Protein AF-A0A8T5TZ18-F1 (afdb_monomer_lite)

pLDDT: mean 71.42, std 13.96, range [39.78, 87.31]

Foldseek 3Di:
DDPVVVVVVVVVVVVVVVVVVVVVDPVVVVVVVVVLDDPVLVVVLVVLVVVVLLVQLVVVQVLCVVVVHRQDSVQSSVLSVQLVVVCVVDPDSCSVVSSVVSSVVVDVPPDDPCVPVVVVSVVVVPPVVVVVVVVVVSVVVNVVSVVVSVD

Secondary structure (DSSP, 8-state):
--HHHHHHHHHHHHHHHHHHHHHHS-HHHHHHHHHHS-HHHHHHHHHHHHHHHHHHHHHHHHHHHTTT----HHHHHHHHHHHHHHHHHSSSSHHHHHHHHHHHHH-TT-SS-HHHHHHHHHHHTT-HHHHHHHHHHHHHHHHHHHHHT--

Radius of gyration: 20.11 Å; chains: 1; bounding box: 44×40×56 Å

Sequence (151 aa):
MEVKTKRILMGCVTIAIIALMIFYVDFQSILLNLQQISILGIFLFSVIYTIAFIFRAFKLKLVFRGINLEPNYFTIYGAIGTGWAINELTPAKLGDIVKMEYIRQKESVFTIDINLKITRIYFQTGNHLLTYFLSILGCIASIAIILFLWI

Structure (mmCIF, N/CA/C/O backbone):
data_AF-A0A8T5TZ18-F1
#
_entry.id   AF-A0A8T5TZ18-F1
#
loop_
_atom_site.group_PDB
_atom_site.id
_atom_site.type_symbol
_atom_site.label_atom_id
_atom_site.label_alt_id
_atom_site.label_comp_id
_atom_site.label_asym_id
_atom_site.label_entity_id
_atom_site.label_seq_id
_atom_site.pdbx_PDB_ins_code
_atom_site.Cartn_x
_atom_site.Cartn_y
_atom_site.Cartn_z
_atom_site.occupancy
_atom_site.B_iso_or_equiv
_atom_site.auth_seq_id
_atom_site.auth_comp_id
_atom_site.auth_asym_id
_atom_site.auth_atom_id
_atom_site.pdbx_PDB_model_num
ATOM 1 N N . MET A 1 1 ? -24.974 -28.753 -10.846 1.00 55.28 1 MET A N 1
ATOM 2 C CA . MET A 1 1 ? -25.210 -27.314 -10.577 1.00 55.28 1 MET A CA 1
ATOM 3 C C . MET A 1 1 ? -24.537 -26.489 -11.658 1.00 55.28 1 MET A C 1
ATOM 5 O O . MET A 1 1 ? -23.313 -26.550 -11.758 1.00 55.28 1 MET A O 1
ATOM 9 N N . GLU A 1 2 ? -25.322 -25.769 -12.464 1.00 63.34 2 GLU A N 1
ATOM 10 C CA . GLU A 1 2 ? -24.815 -24.850 -13.489 1.00 63.34 2 GLU A CA 1
ATOM 11 C C . GLU A 1 2 ? -23.840 -23.823 -12.893 1.00 63.34 2 GLU A C 1
ATOM 13 O O . GLU A 1 2 ? -23.979 -23.372 -11.753 1.00 63.34 2 GLU A O 1
ATOM 18 N N . VAL A 1 3 ? -22.850 -23.423 -13.694 1.00 73.19 3 VAL A N 1
ATOM 19 C CA . VAL A 1 3 ? -21.814 -22.443 -13.324 1.00 73.19 3 VAL A CA 1
ATOM 20 C C . VAL A 1 3 ? -22.429 -21.121 -12.837 1.00 73.19 3 VAL A C 1
ATOM 22 O O . VAL A 1 3 ? -21.899 -20.485 -11.925 1.00 73.19 3 VAL A O 1
ATOM 25 N N . LYS A 1 4 ? -23.587 -20.740 -13.392 1.00 72.00 4 LYS A N 1
ATOM 26 C CA . LYS A 1 4 ? -24.342 -19.539 -13.008 1.00 72.00 4 LYS A CA 1
ATOM 27 C C . LYS A 1 4 ? -24.876 -19.626 -11.575 1.00 72.00 4 LYS A C 1
ATOM 29 O O . LYS A 1 4 ? -24.669 -18.699 -10.797 1.00 72.00 4 LYS A O 1
ATOM 34 N N . THR A 1 5 ? -25.464 -20.759 -11.191 1.00 76.12 5 THR A N 1
ATOM 35 C CA . THR A 1 5 ? -25.999 -20.987 -9.838 1.00 76.12 5 THR A CA 1
ATOM 36 C C . THR A 1 5 ? -24.896 -20.944 -8.778 1.00 76.12 5 THR A C 1
ATOM 38 O O . THR A 1 5 ? -25.091 -20.376 -7.709 1.00 76.12 5 THR A O 1
ATOM 41 N N . LYS A 1 6 ? -23.700 -21.470 -9.089 1.00 71.88 6 LYS A N 1
ATOM 42 C CA . LYS A 1 6 ? -22.530 -21.407 -8.190 1.00 71.88 6 LYS A CA 1
ATOM 43 C C . LYS A 1 6 ? -22.041 -19.975 -7.951 1.00 71.88 6 LYS A C 1
ATOM 45 O O . LYS A 1 6 ? -21.734 -19.633 -6.814 1.00 71.88 6 LYS A O 1
ATOM 50 N N . ARG A 1 7 ? -21.989 -19.135 -8.994 1.00 72.19 7 ARG A N 1
ATOM 51 C CA . ARG A 1 7 ? -21.576 -17.724 -8.861 1.00 72.19 7 ARG A CA 1
ATOM 52 C C . ARG A 1 7 ? -22.553 -16.908 -8.022 1.00 72.19 7 ARG A C 1
ATOM 54 O O . ARG A 1 7 ? -22.113 -16.142 -7.174 1.00 72.19 7 ARG A O 1
ATOM 61 N N . ILE A 1 8 ? -23.855 -17.095 -8.237 1.00 81.00 8 ILE A N 1
ATOM 62 C CA . ILE A 1 8 ? -24.891 -16.394 -7.465 1.00 81.00 8 ILE A CA 1
ATOM 63 C C . ILE A 1 8 ? -24.819 -16.812 -5.993 1.00 81.00 8 ILE A C 1
ATOM 65 O O . ILE A 1 8 ? -24.801 -15.954 -5.117 1.00 81.00 8 ILE A O 1
ATOM 69 N N . LEU A 1 9 ? -24.667 -18.113 -5.723 1.00 83.75 9 LEU A N 1
ATOM 70 C CA . LEU A 1 9 ? -24.514 -18.626 -4.362 1.00 83.75 9 LEU A CA 1
ATOM 71 C C . LEU A 1 9 ? -23.276 -18.042 -3.659 1.00 83.75 9 LEU A C 1
ATOM 73 O O . LEU A 1 9 ? -23.383 -17.592 -2.524 1.00 83.75 9 LEU A O 1
ATOM 77 N N . MET A 1 10 ? -22.120 -17.983 -4.333 1.00 77.25 10 MET A N 1
ATOM 78 C CA . MET A 1 10 ? -20.906 -17.360 -3.780 1.00 77.25 10 MET A CA 1
ATOM 79 C C . MET A 1 10 ? -21.099 -15.868 -3.476 1.00 77.25 10 MET A C 1
ATOM 81 O O . MET A 1 10 ? -20.663 -15.395 -2.427 1.00 77.25 10 MET A O 1
ATOM 85 N N . GLY A 1 11 ? -21.777 -15.132 -4.362 1.00 74.69 11 GLY A N 1
ATOM 86 C CA . GLY A 1 11 ? -22.114 -13.727 -4.133 1.00 74.69 11 GLY A CA 1
ATOM 87 C C . GLY A 1 11 ? -23.017 -13.543 -2.912 1.00 74.69 11 GLY A C 1
ATOM 88 O O . GLY A 1 11 ? -22.698 -12.747 -2.032 1.00 74.69 11 GLY A O 1
ATOM 89 N N . CYS A 1 12 ? -24.082 -14.341 -2.799 1.00 81.38 12 CYS A N 1
ATOM 90 C CA . CYS A 1 12 ? -24.978 -14.320 -1.640 1.00 81.38 12 CYS A CA 1
ATOM 91 C C . CYS A 1 12 ? -24.254 -14.661 -0.332 1.00 81.38 12 CYS A C 1
ATOM 93 O O . CYS A 1 12 ? -24.465 -13.982 0.668 1.00 81.38 12 CYS A O 1
ATOM 95 N N . VAL A 1 13 ? -23.367 -15.661 -0.338 1.00 81.69 13 VAL A N 1
ATOM 96 C CA . VAL A 1 13 ? -22.559 -16.021 0.838 1.00 81.69 13 VAL A CA 1
ATOM 97 C C . VAL A 1 13 ? -21.625 -14.877 1.235 1.00 81.69 13 VAL A C 1
ATOM 99 O O . VAL A 1 13 ? -21.506 -14.571 2.415 1.00 81.69 13 VAL A O 1
ATOM 102 N N . THR A 1 14 ? -21.011 -14.195 0.266 1.00 74.06 14 THR A N 1
ATOM 103 C CA . THR A 1 14 ? -20.109 -13.065 0.544 1.00 74.06 14 THR A CA 1
ATOM 104 C C . THR A 1 14 ? -20.875 -11.887 1.150 1.00 74.06 14 THR A C 1
ATOM 106 O O . THR A 1 14 ? -20.439 -11.322 2.148 1.00 74.06 14 THR A O 1
ATOM 109 N N . ILE A 1 15 ? -22.053 -11.558 0.607 1.00 79.94 15 ILE A N 1
ATOM 110 C CA . ILE A 1 15 ? -22.938 -10.517 1.157 1.00 79.94 15 ILE A CA 1
ATOM 111 C C . ILE A 1 15 ? -23.392 -10.885 2.576 1.00 79.94 15 ILE A C 1
ATOM 113 O O . ILE A 1 15 ? -23.373 -10.033 3.460 1.00 79.94 15 ILE A O 1
ATOM 117 N N . ALA A 1 16 ? -23.748 -12.151 2.819 1.00 79.81 16 ALA A N 1
ATOM 118 C CA . ALA A 1 16 ? -24.147 -12.627 4.141 1.00 79.81 16 ALA A CA 1
ATOM 119 C C . ALA A 1 16 ? -23.004 -12.531 5.167 1.00 79.81 16 ALA A C 1
ATOM 121 O O . ALA A 1 16 ? -23.237 -12.104 6.295 1.00 79.81 16 ALA A O 1
ATOM 122 N N . ILE A 1 17 ? -21.769 -12.864 4.774 1.00 77.38 17 ILE A N 1
ATOM 123 C CA . ILE A 1 17 ? -20.582 -12.712 5.630 1.00 77.38 17 ILE A CA 1
ATOM 124 C C . ILE A 1 17 ? -20.336 -11.235 5.950 1.00 77.38 17 ILE A C 1
ATOM 126 O O . ILE A 1 17 ? -20.133 -10.900 7.111 1.00 77.38 17 ILE A O 1
ATOM 130 N N . ILE A 1 18 ? -20.405 -10.345 4.954 1.00 74.50 18 ILE A N 1
ATOM 131 C CA . ILE A 1 18 ? -20.228 -8.900 5.164 1.00 74.50 18 ILE A CA 1
ATOM 132 C C . ILE A 1 18 ? -21.296 -8.362 6.124 1.00 74.50 18 ILE A C 1
ATOM 134 O O . ILE A 1 18 ? -20.963 -7.655 7.071 1.00 74.50 18 ILE A O 1
ATOM 138 N N . ALA A 1 19 ? -22.564 -8.733 5.925 1.00 79.75 19 ALA A N 1
ATOM 139 C CA . ALA A 1 19 ? -23.652 -8.332 6.811 1.00 79.75 19 ALA A CA 1
ATOM 140 C C . ALA A 1 19 ? -23.425 -8.830 8.248 1.00 79.75 19 ALA A C 1
ATOM 142 O O . ALA A 1 19 ? -23.570 -8.062 9.195 1.00 79.75 19 ALA A O 1
ATOM 143 N N . LEU A 1 20 ? -23.001 -10.087 8.414 1.00 81.94 20 LEU A N 1
ATOM 144 C CA . LEU A 1 20 ? -22.705 -10.669 9.723 1.00 81.94 20 LEU A CA 1
ATOM 145 C C . LEU A 1 20 ? -21.526 -9.968 10.410 1.00 81.94 20 LEU A C 1
ATOM 147 O O . LEU A 1 20 ? -21.604 -9.686 11.603 1.00 81.94 20 LEU A O 1
ATOM 151 N N . MET A 1 21 ? -20.471 -9.622 9.665 1.00 72.38 21 MET A N 1
ATOM 152 C CA . MET A 1 21 ? -19.357 -8.834 10.199 1.00 72.38 21 MET A CA 1
ATOM 153 C C . MET A 1 21 ? -19.819 -7.452 10.666 1.00 72.38 21 MET A C 1
ATOM 155 O O . MET A 1 21 ? -19.418 -7.028 11.740 1.00 72.38 21 MET A O 1
ATOM 159 N N . ILE A 1 22 ? -20.698 -6.778 9.919 1.00 77.00 22 ILE A N 1
ATOM 160 C CA . ILE A 1 22 ? -21.248 -5.472 10.318 1.00 77.00 22 ILE A CA 1
ATOM 161 C C . ILE A 1 22 ? -22.050 -5.585 11.621 1.00 77.00 22 ILE A C 1
ATOM 163 O O . ILE A 1 22 ? -21.881 -4.749 12.499 1.00 77.00 22 ILE A O 1
ATOM 167 N N . PHE A 1 23 ? -22.881 -6.619 11.787 1.00 78.88 23 PHE A N 1
ATOM 168 C CA . PHE A 1 23 ? -23.648 -6.810 13.026 1.00 78.88 23 PHE A CA 1
ATOM 169 C C . PHE A 1 23 ? -22.782 -7.184 14.235 1.00 78.88 23 PHE A C 1
ATOM 171 O O . PHE A 1 23 ? -23.148 -6.866 15.362 1.00 78.88 23 PHE A O 1
ATOM 178 N N . TYR A 1 24 ? -21.658 -7.869 14.013 1.00 80.25 24 TYR A N 1
ATOM 179 C CA . TYR A 1 24 ? -20.738 -8.257 15.085 1.00 80.25 24 TYR A CA 1
ATOM 180 C C . TYR A 1 24 ? -19.791 -7.120 15.496 1.00 80.25 24 TYR A C 1
ATOM 182 O O . TYR A 1 24 ? -19.232 -7.130 16.592 1.00 80.25 24 TYR A O 1
ATOM 190 N N . VAL A 1 25 ? -19.582 -6.143 14.614 1.00 78.38 25 VAL A N 1
ATOM 191 C CA . VAL A 1 25 ? -18.709 -5.004 14.875 1.00 78.38 25 VAL A CA 1
ATOM 192 C C . VAL A 1 25 ? -19.408 -4.012 15.805 1.00 78.38 25 VAL A C 1
ATOM 194 O O . VAL A 1 25 ? -20.371 -3.344 15.436 1.00 78.38 25 VAL A O 1
ATOM 197 N N . ASP A 1 26 ? -18.875 -3.877 17.019 1.00 80.19 26 ASP A N 1
ATOM 198 C CA . ASP A 1 26 ? -19.257 -2.813 17.945 1.00 80.19 26 ASP A CA 1
ATOM 199 C C . ASP A 1 26 ? -18.657 -1.473 17.487 1.00 80.19 26 ASP A C 1
ATOM 201 O O . ASP A 1 26 ? -17.550 -1.068 17.864 1.00 80.19 26 ASP A O 1
ATOM 205 N N . PHE A 1 27 ? -19.413 -0.778 16.637 1.00 77.25 27 PHE A N 1
ATOM 206 C CA . PHE A 1 27 ? -19.046 0.537 16.120 1.00 77.25 27 PHE A CA 1
ATOM 207 C C . PHE A 1 27 ? -18.843 1.575 17.225 1.00 77.25 27 PHE A C 1
ATOM 209 O O . PHE A 1 27 ? -18.042 2.492 17.046 1.00 77.25 27 PHE A O 1
ATOM 216 N N . GLN A 1 28 ? -19.533 1.444 18.360 1.00 79.19 28 GLN A N 1
ATOM 217 C CA . GLN A 1 28 ? -19.458 2.417 19.443 1.00 79.19 28 GLN A CA 1
ATOM 218 C C . GLN A 1 28 ? -18.094 2.349 20.135 1.00 79.19 28 GLN A C 1
ATOM 220 O O . GLN A 1 28 ? -17.433 3.377 20.301 1.00 79.19 28 GLN A O 1
ATOM 225 N N . SER A 1 29 ? -17.625 1.135 20.429 1.00 79.44 29 SER A N 1
ATOM 226 C CA . SER A 1 29 ? -16.275 0.900 20.949 1.00 79.44 29 SER A CA 1
ATOM 227 C C . SER A 1 29 ? -15.184 1.365 19.979 1.00 79.44 29 SER A C 1
ATOM 229 O O . SER A 1 29 ? -14.209 1.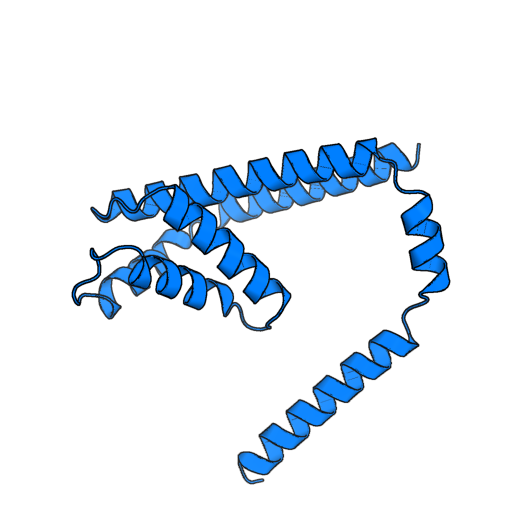991 20.395 1.00 79.44 29 SER A O 1
ATOM 231 N N . ILE A 1 30 ? -15.348 1.131 18.671 1.00 78.19 30 ILE A N 1
ATOM 232 C CA . ILE A 1 30 ? -14.393 1.604 17.652 1.00 78.19 30 ILE A CA 1
ATOM 233 C C . ILE A 1 30 ? -14.293 3.131 17.654 1.00 78.19 30 ILE A C 1
ATOM 235 O O . ILE A 1 30 ? -13.191 3.674 17.612 1.00 78.19 30 ILE A O 1
ATOM 239 N N . LEU A 1 31 ? -15.429 3.825 17.720 1.00 79.19 31 LEU A N 1
ATOM 240 C CA . LEU A 1 31 ? -15.480 5.283 17.630 1.00 79.19 31 LEU A CA 1
ATOM 241 C C . LEU A 1 31 ? -14.863 5.952 18.866 1.00 79.19 31 LEU A C 1
ATOM 243 O O . LEU A 1 31 ? -14.126 6.927 18.725 1.00 79.19 31 LEU A O 1
ATOM 247 N N . LEU A 1 32 ? -15.084 5.380 20.056 1.00 84.50 32 LEU A N 1
ATOM 248 C CA . LEU A 1 32 ? -14.426 5.811 21.295 1.00 84.50 32 LEU A CA 1
ATOM 249 C C . LEU A 1 32 ? -12.907 5.608 21.232 1.00 84.50 32 LEU A C 1
ATOM 251 O O . LEU A 1 32 ? -12.151 6.521 21.558 1.00 84.50 32 LEU A O 1
ATOM 255 N N . ASN A 1 33 ? -12.451 4.452 20.746 1.00 80.56 33 ASN A N 1
ATOM 256 C CA . ASN A 1 33 ? -11.022 4.174 20.599 1.00 80.56 33 ASN A CA 1
ATOM 257 C C . ASN A 1 33 ? -10.358 5.099 19.569 1.00 80.56 33 ASN A C 1
ATOM 259 O O . ASN A 1 33 ? -9.243 5.559 19.791 1.00 80.56 33 ASN A O 1
ATOM 263 N N . LEU A 1 34 ? -11.046 5.430 18.470 1.00 77.88 34 LEU A N 1
ATOM 264 C CA . LEU A 1 34 ? -10.554 6.375 17.460 1.00 77.88 34 LEU A CA 1
ATOM 265 C C . LEU A 1 34 ? -10.312 7.778 18.029 1.00 77.88 34 LEU A C 1
ATOM 267 O O . LEU A 1 34 ? -9.355 8.435 17.629 1.00 77.88 34 LEU A O 1
ATOM 271 N N . GLN A 1 35 ? -11.143 8.225 18.975 1.00 79.38 35 GLN A N 1
ATOM 272 C CA . GLN A 1 35 ? -10.977 9.521 19.645 1.00 79.38 35 GLN A CA 1
ATOM 273 C C . GLN A 1 35 ? -9.785 9.552 20.609 1.00 79.38 35 GLN A C 1
ATOM 275 O O . GLN A 1 35 ? -9.256 10.625 20.887 1.00 79.38 35 GLN A O 1
ATOM 280 N N . GLN A 1 36 ? -9.350 8.393 21.106 1.00 83.56 36 GLN A N 1
ATOM 281 C CA . GLN A 1 36 ? -8.188 8.272 21.991 1.00 83.56 36 GLN A CA 1
ATOM 282 C C . GLN A 1 36 ? -6.857 8.212 21.227 1.00 83.56 36 GLN A C 1
ATOM 284 O O . GLN A 1 36 ? -5.791 8.310 21.837 1.00 83.56 36 GLN A O 1
ATOM 289 N N . ILE A 1 37 ? -6.887 8.071 19.897 1.00 81.06 37 ILE A N 1
ATOM 290 C CA . ILE A 1 37 ? -5.668 8.032 19.089 1.00 81.06 37 ILE A CA 1
ATOM 291 C C . ILE A 1 37 ? -5.003 9.411 19.109 1.00 81.06 37 ILE A C 1
ATOM 293 O O . ILE A 1 37 ? -5.587 10.421 18.716 1.00 81.06 37 ILE A O 1
ATOM 297 N N . SER A 1 38 ? -3.734 9.450 19.514 1.00 86.38 38 SER A N 1
ATOM 298 C CA . SER A 1 38 ? -2.960 10.689 19.491 1.00 86.38 38 SER A CA 1
ATOM 299 C C . SER A 1 38 ? -2.702 11.171 18.057 1.00 86.38 38 SER A C 1
ATOM 301 O O . SER A 1 38 ? -2.333 10.402 17.165 1.00 86.38 38 SER A O 1
ATOM 303 N N . ILE A 1 39 ? -2.813 12.486 17.846 1.00 84.06 39 ILE A N 1
ATOM 304 C CA . ILE A 1 39 ? -2.481 13.137 16.565 1.00 84.06 39 ILE A CA 1
ATOM 305 C C . ILE A 1 39 ? -1.026 12.839 16.167 1.00 84.06 39 ILE A C 1
ATOM 307 O O . ILE A 1 39 ? -0.730 12.611 14.994 1.00 84.06 39 ILE A O 1
ATOM 311 N N . LEU A 1 40 ? -0.123 12.776 17.153 1.00 81.00 40 LEU A N 1
ATOM 312 C CA . LEU A 1 40 ? 1.278 12.412 16.946 1.00 81.00 40 LEU A CA 1
ATOM 313 C C . LEU A 1 40 ? 1.427 10.984 16.400 1.00 81.00 40 LEU A C 1
ATOM 315 O O . LEU A 1 40 ? 2.219 10.763 15.485 1.00 81.00 40 LEU A O 1
ATOM 319 N N . GLY A 1 41 ? 0.651 10.028 16.920 1.00 81.81 41 GLY A N 1
ATOM 320 C CA . GLY A 1 41 ? 0.638 8.647 16.438 1.00 81.81 41 GLY A CA 1
ATOM 321 C C . GLY A 1 41 ? 0.181 8.547 14.983 1.00 81.81 41 GLY A C 1
ATOM 322 O O . GLY A 1 41 ? 0.832 7.878 14.183 1.00 81.81 41 GLY A O 1
ATOM 323 N N . ILE A 1 42 ? -0.873 9.282 14.611 1.00 82.56 42 ILE A N 1
ATOM 324 C CA . ILE A 1 42 ? -1.360 9.355 13.221 1.00 82.56 42 ILE A CA 1
ATOM 325 C C . ILE A 1 42 ? -0.282 9.943 12.304 1.00 82.56 42 ILE A C 1
ATOM 327 O O . ILE A 1 42 ? -0.031 9.417 11.217 1.00 82.56 42 ILE A O 1
ATOM 331 N N . PHE A 1 43 ? 0.386 11.010 12.746 1.00 83.56 43 PHE A N 1
ATOM 332 C CA . PHE A 1 43 ? 1.460 11.641 11.987 1.00 83.56 43 PHE A CA 1
ATOM 333 C C . PHE A 1 43 ? 2.647 10.691 11.773 1.00 83.56 43 PHE A C 1
ATOM 335 O O . PHE A 1 43 ? 3.071 10.488 10.636 1.00 83.56 43 PHE A O 1
ATOM 342 N N . LEU A 1 44 ? 3.145 10.054 12.839 1.00 84.56 44 LEU A N 1
ATOM 343 C CA . LEU A 1 44 ? 4.244 9.087 12.755 1.00 84.56 44 LEU A CA 1
ATOM 344 C C . LEU A 1 44 ? 3.885 7.896 11.866 1.00 84.56 44 LEU A C 1
ATOM 346 O O . LEU A 1 44 ? 4.686 7.505 11.017 1.00 84.56 44 LEU A O 1
ATOM 350 N N . PHE A 1 45 ? 2.673 7.360 12.014 1.00 83.44 45 PHE A N 1
ATOM 351 C CA . PHE A 1 45 ? 2.176 6.287 11.163 1.00 83.44 45 PHE A CA 1
ATOM 352 C C . PHE A 1 45 ? 2.178 6.705 9.688 1.00 83.44 45 PHE A C 1
ATOM 354 O O . PHE A 1 45 ? 2.728 5.991 8.853 1.00 83.44 45 PHE A O 1
ATOM 361 N N . SER A 1 46 ? 1.649 7.890 9.369 1.00 82.69 46 SER A N 1
ATOM 362 C CA . SER A 1 46 ? 1.624 8.427 8.004 1.00 82.69 46 SER A CA 1
ATOM 363 C C . SER A 1 46 ? 3.029 8.591 7.409 1.00 82.69 46 SER A C 1
ATOM 365 O O . SER A 1 46 ? 3.278 8.194 6.266 1.00 82.69 46 SER A O 1
ATOM 367 N N . VAL A 1 47 ? 3.985 9.100 8.195 1.00 83.75 47 VAL A N 1
ATOM 368 C CA . VAL A 1 47 ? 5.384 9.264 7.769 1.00 83.75 47 VAL A CA 1
ATOM 369 C C . VAL A 1 47 ? 6.037 7.910 7.494 1.00 83.75 47 VAL A C 1
ATOM 371 O O . VAL A 1 47 ? 6.582 7.703 6.409 1.00 83.75 47 VAL A O 1
ATOM 374 N N . ILE A 1 48 ? 5.946 6.964 8.433 1.00 87.31 48 ILE A N 1
ATOM 375 C CA . ILE A 1 48 ? 6.521 5.618 8.283 1.00 87.31 48 ILE A CA 1
ATOM 376 C C . ILE A 1 48 ? 5.909 4.912 7.071 1.00 87.31 48 ILE A C 1
ATOM 378 O O . ILE A 1 48 ? 6.625 4.311 6.265 1.00 87.31 48 ILE A O 1
ATOM 382 N N . TYR A 1 49 ? 4.592 5.024 6.906 1.00 82.94 49 TYR A N 1
ATOM 383 C CA . TYR A 1 49 ? 3.872 4.411 5.800 1.00 82.94 49 TYR A CA 1
ATOM 384 C C . TYR A 1 49 ? 4.297 4.995 4.446 1.00 82.94 49 TYR A C 1
ATOM 386 O O . TYR A 1 49 ? 4.576 4.251 3.503 1.00 82.94 49 TYR A O 1
ATOM 394 N N . THR A 1 50 ? 4.441 6.321 4.365 1.00 84.38 50 THR A N 1
ATOM 395 C CA . THR A 1 50 ? 4.923 7.017 3.162 1.00 84.38 50 THR A CA 1
ATOM 396 C C . THR A 1 50 ? 6.353 6.601 2.813 1.00 84.38 50 THR A C 1
ATOM 398 O O . THR A 1 50 ? 6.647 6.287 1.658 1.00 84.38 50 THR A O 1
ATOM 401 N N . ILE A 1 51 ? 7.239 6.515 3.811 1.00 85.94 51 ILE A N 1
ATOM 402 C CA . ILE A 1 51 ? 8.621 6.051 3.630 1.00 85.94 51 ILE A CA 1
ATOM 403 C C . ILE A 1 51 ? 8.643 4.612 3.097 1.00 85.94 51 ILE A C 1
ATOM 405 O O . ILE A 1 51 ? 9.339 4.319 2.122 1.00 85.94 51 ILE A O 1
ATOM 409 N N . ALA A 1 52 ? 7.842 3.713 3.675 1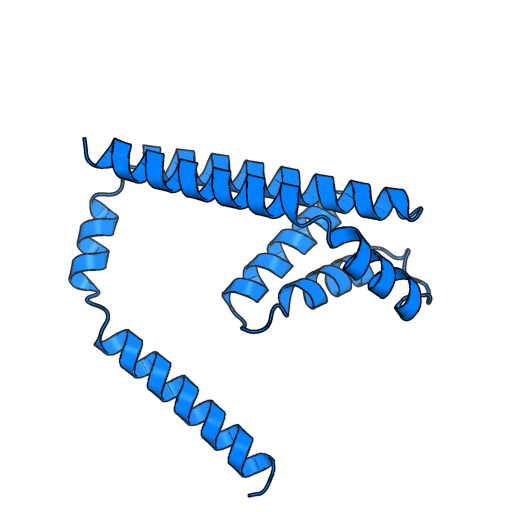.00 85.69 52 ALA A N 1
ATOM 410 C CA . ALA A 1 52 ? 7.727 2.336 3.198 1.00 85.69 52 ALA A CA 1
ATOM 411 C C . ALA A 1 52 ? 7.259 2.274 1.732 1.00 85.69 52 ALA A C 1
ATOM 413 O O . ALA A 1 52 ? 7.758 1.462 0.946 1.00 85.69 52 ALA A O 1
ATOM 414 N N . PHE A 1 53 ? 6.343 3.161 1.342 1.00 85.00 53 PHE A N 1
ATOM 415 C CA . PHE A 1 53 ? 5.863 3.296 -0.031 1.00 85.00 53 PHE A CA 1
ATOM 416 C C . PHE A 1 53 ? 6.957 3.740 -1.009 1.00 85.00 53 PHE A C 1
ATOM 418 O O . PHE A 1 53 ? 7.118 3.140 -2.076 1.00 85.00 53 PHE A O 1
ATOM 425 N N . ILE A 1 54 ? 7.761 4.731 -0.618 1.00 85.31 54 ILE A N 1
ATOM 426 C CA . ILE A 1 54 ? 8.917 5.215 -1.388 1.00 85.31 54 ILE A CA 1
ATOM 427 C C . ILE A 1 54 ? 9.922 4.080 -1.620 1.00 85.31 54 ILE A C 1
ATOM 429 O O . ILE A 1 54 ? 10.325 3.823 -2.757 1.00 85.31 54 ILE A O 1
ATOM 433 N N . PHE A 1 55 ? 10.275 3.332 -0.570 1.00 86.19 55 PHE A N 1
ATOM 434 C CA . PHE A 1 55 ? 11.193 2.196 -0.694 1.00 86.19 55 PHE A CA 1
ATOM 435 C C . PHE A 1 55 ? 10.648 1.095 -1.608 1.00 86.19 55 PHE A C 1
ATOM 437 O O . PHE A 1 55 ? 11.395 0.532 -2.414 1.00 86.19 55 PHE A O 1
ATOM 444 N N . ARG A 1 56 ? 9.343 0.799 -1.535 1.00 83.88 56 ARG A N 1
ATOM 445 C CA . ARG A 1 56 ? 8.697 -0.167 -2.438 1.00 83.88 56 ARG A CA 1
ATOM 446 C C . ARG A 1 56 ? 8.783 0.283 -3.897 1.00 83.88 56 ARG A C 1
ATOM 448 O O . ARG A 1 56 ? 9.108 -0.539 -4.756 1.00 83.88 56 ARG A O 1
ATOM 455 N N . ALA A 1 57 ? 8.550 1.566 -4.176 1.00 86.75 57 ALA A N 1
ATOM 456 C CA . ALA A 1 57 ? 8.651 2.117 -5.527 1.00 86.75 57 ALA A CA 1
ATOM 457 C C . ALA A 1 57 ? 10.093 2.065 -6.051 1.00 86.75 57 ALA A C 1
ATOM 459 O O . ALA A 1 57 ? 10.333 1.626 -7.177 1.00 86.75 57 ALA A O 1
ATOM 460 N N . PHE A 1 58 ? 11.068 2.421 -5.212 1.00 86.19 58 PHE A N 1
ATOM 461 C CA . PHE A 1 58 ? 12.484 2.357 -5.566 1.00 86.19 58 PHE A CA 1
ATOM 462 C C . PHE A 1 58 ? 12.951 0.925 -5.863 1.00 86.19 58 PHE A C 1
ATOM 464 O O . PHE A 1 58 ? 13.598 0.681 -6.883 1.00 86.19 58 PHE A O 1
ATOM 471 N N . LYS A 1 59 ? 12.561 -0.048 -5.028 1.00 84.00 59 LYS A N 1
ATOM 472 C CA . LYS A 1 59 ? 12.848 -1.473 -5.257 1.00 84.00 59 LYS A CA 1
ATOM 473 C C . LYS A 1 59 ? 12.294 -1.940 -6.601 1.00 84.00 59 LYS A C 1
ATOM 475 O O . LYS A 1 59 ? 13.000 -2.599 -7.358 1.00 84.00 59 LYS A O 1
ATOM 480 N N . LEU A 1 60 ? 11.045 -1.596 -6.913 1.00 83.75 60 LEU A N 1
ATOM 481 C CA . LEU A 1 60 ? 10.425 -1.998 -8.172 1.00 83.75 60 LEU A CA 1
ATOM 482 C C . LEU A 1 60 ? 11.125 -1.348 -9.379 1.00 83.75 60 LEU A C 1
ATOM 484 O O . LEU A 1 60 ? 11.360 -2.022 -10.378 1.00 83.75 60 LEU A O 1
ATOM 488 N N . LYS A 1 61 ? 11.565 -0.089 -9.258 1.00 83.38 61 LYS A N 1
ATOM 489 C CA . LYS A 1 61 ? 12.398 0.575 -10.274 1.00 83.38 61 LYS A CA 1
ATOM 490 C C . LYS A 1 61 ? 13.717 -0.156 -10.525 1.00 83.38 61 LYS A C 1
ATOM 492 O O . LYS A 1 61 ? 14.097 -0.339 -11.677 1.00 83.38 61 LYS A O 1
ATOM 497 N N . LEU A 1 62 ? 14.397 -0.604 -9.469 1.00 83.00 62 LEU A N 1
ATOM 498 C CA . LEU A 1 62 ? 15.626 -1.397 -9.593 1.00 83.00 62 LEU A CA 1
ATOM 499 C C . LEU A 1 62 ? 15.388 -2.726 -10.322 1.00 83.00 62 LEU A C 1
ATOM 501 O O . LEU A 1 62 ? 16.205 -3.115 -11.152 1.00 83.00 62 LEU A O 1
ATOM 505 N N . VAL A 1 63 ? 14.260 -3.394 -10.056 1.00 82.44 63 VAL A N 1
ATOM 506 C CA . VAL A 1 63 ? 13.878 -4.629 -10.764 1.00 82.44 63 VAL A CA 1
ATOM 507 C C . VAL A 1 63 ? 13.684 -4.364 -12.257 1.00 82.44 63 VAL A C 1
ATOM 509 O O . VAL A 1 63 ? 14.203 -5.121 -13.074 1.00 82.44 63 VAL A O 1
ATOM 512 N N . PHE A 1 64 ? 13.005 -3.272 -12.625 1.00 80.69 64 PHE A N 1
ATOM 513 C CA . PHE A 1 64 ? 12.850 -2.882 -14.030 1.00 80.69 64 PHE A CA 1
ATOM 514 C C . PHE A 1 64 ? 14.191 -2.542 -14.693 1.00 80.69 64 PHE A C 1
ATOM 516 O O . PHE A 1 64 ? 14.462 -3.000 -15.805 1.00 80.69 64 PHE A O 1
ATOM 523 N N . ARG A 1 65 ? 15.082 -1.842 -13.984 1.00 79.88 65 ARG A N 1
ATOM 524 C CA . ARG A 1 65 ? 16.428 -1.540 -14.488 1.00 79.88 65 ARG A CA 1
ATOM 525 C C . ARG A 1 65 ? 17.231 -2.812 -14.776 1.00 79.88 65 ARG A C 1
ATOM 527 O O . ARG A 1 65 ? 17.925 -2.880 -15.782 1.00 79.88 65 ARG A O 1
ATOM 534 N N . GLY A 1 66 ? 17.074 -3.850 -13.951 1.00 74.44 66 GLY A N 1
ATOM 535 C CA . GLY A 1 66 ? 17.697 -5.163 -14.164 1.00 74.44 66 GLY A CA 1
ATOM 536 C C . GLY A 1 66 ? 17.242 -5.900 -15.433 1.00 74.44 66 GLY A C 1
ATOM 537 O O . GLY A 1 66 ? 17.910 -6.836 -15.861 1.00 74.44 66 GLY A O 1
ATOM 538 N N . ILE A 1 67 ? 16.135 -5.482 -16.056 1.00 78.44 67 ILE A N 1
ATOM 539 C CA . ILE A 1 67 ? 15.615 -6.040 -17.318 1.00 78.44 67 ILE A CA 1
ATOM 540 C C . ILE A 1 67 ? 15.689 -5.045 -18.489 1.00 78.44 67 ILE A C 1
ATOM 542 O O . ILE A 1 67 ? 14.974 -5.222 -19.487 1.00 78.44 67 ILE A O 1
ATOM 546 N N . ASN A 1 68 ? 16.566 -4.036 -18.371 1.00 76.75 68 ASN A N 1
ATOM 547 C CA . ASN A 1 68 ? 16.777 -2.935 -19.320 1.00 76.75 68 ASN A CA 1
ATOM 548 C C . ASN A 1 68 ? 15.503 -2.126 -19.613 1.00 76.75 68 ASN A C 1
ATOM 550 O O . ASN A 1 68 ? 15.291 -1.672 -20.734 1.00 76.75 68 ASN A O 1
ATOM 554 N N . LEU A 1 69 ? 14.635 -1.975 -18.611 1.00 78.06 69 LEU A N 1
ATOM 555 C CA . LEU A 1 69 ? 13.484 -1.078 -18.657 1.00 78.06 69 LEU A CA 1
ATOM 556 C C . LEU A 1 69 ? 13.717 0.054 -17.656 1.00 78.06 69 LEU A C 1
ATOM 558 O O . LEU A 1 69 ? 14.005 -0.195 -16.488 1.00 78.06 69 LEU A O 1
ATOM 562 N N . GLU A 1 70 ? 13.547 1.299 -18.088 1.00 82.25 70 GLU A N 1
ATOM 563 C CA . GLU A 1 70 ? 13.719 2.470 -17.219 1.00 82.25 70 GLU A CA 1
ATOM 564 C C . GLU A 1 70 ? 12.413 3.269 -17.080 1.00 82.25 70 GLU A C 1
ATOM 566 O O . GLU A 1 70 ? 12.340 4.413 -17.524 1.00 82.25 70 GLU A O 1
ATOM 571 N N . PRO A 1 71 ? 11.362 2.689 -16.461 1.00 80.12 71 PRO A N 1
ATOM 572 C CA . PRO A 1 71 ? 10.109 3.399 -16.251 1.00 80.12 71 PRO A CA 1
ATOM 573 C C . PRO A 1 71 ? 10.292 4.594 -15.311 1.00 80.12 71 PRO A C 1
ATOM 575 O O . PRO A 1 71 ? 11.119 4.575 -14.382 1.00 80.12 71 PRO A O 1
ATOM 578 N N . ASN A 1 72 ? 9.484 5.635 -15.519 1.00 85.62 72 ASN A N 1
ATOM 579 C CA . ASN A 1 72 ? 9.522 6.825 -14.683 1.00 85.62 72 ASN A CA 1
ATOM 580 C C . ASN A 1 72 ? 9.163 6.469 -13.227 1.00 85.62 72 ASN A C 1
ATOM 582 O O . ASN A 1 72 ? 8.216 5.728 -12.954 1.00 85.62 72 ASN A O 1
ATOM 586 N N . TYR A 1 73 ? 9.907 7.024 -12.265 1.00 85.12 73 TYR A N 1
ATOM 587 C CA . TYR A 1 73 ? 9.668 6.791 -10.839 1.00 85.12 73 TYR A CA 1
ATOM 588 C C . TYR A 1 73 ? 8.239 7.171 -10.426 1.00 85.12 73 TYR A C 1
ATOM 590 O O . TYR A 1 73 ? 7.609 6.428 -9.677 1.00 85.12 73 TYR A O 1
ATOM 598 N N . PHE A 1 74 ? 7.704 8.278 -10.952 1.00 85.88 74 PHE A N 1
ATOM 599 C CA . PHE A 1 74 ? 6.335 8.709 -10.655 1.00 85.88 74 PHE A CA 1
ATOM 600 C C . PHE A 1 74 ? 5.291 7.705 -11.155 1.00 85.88 74 PHE A C 1
ATOM 602 O O . PHE A 1 74 ? 4.308 7.442 -10.460 1.00 85.88 74 PHE A O 1
ATOM 609 N N . THR A 1 75 ? 5.531 7.083 -12.313 1.00 85.06 75 THR A N 1
ATOM 610 C CA . THR A 1 75 ? 4.668 6.024 -12.843 1.00 85.06 75 THR A CA 1
ATOM 611 C C . THR A 1 75 ? 4.678 4.805 -11.928 1.00 85.06 75 THR A C 1
ATOM 613 O O . THR A 1 75 ? 3.619 4.291 -11.581 1.00 85.06 75 THR A O 1
ATOM 616 N N . ILE A 1 76 ? 5.860 4.371 -11.480 1.00 86.94 76 ILE A N 1
ATOM 617 C CA . ILE A 1 76 ? 6.012 3.217 -10.580 1.00 86.94 76 ILE A CA 1
ATOM 618 C C . ILE A 1 76 ? 5.378 3.495 -9.215 1.00 86.94 76 ILE A C 1
ATOM 620 O O . ILE A 1 76 ? 4.680 2.639 -8.677 1.00 86.94 76 ILE A O 1
ATOM 624 N N . TYR A 1 77 ? 5.591 4.688 -8.661 1.00 86.62 77 TYR A N 1
ATOM 625 C CA . TYR A 1 77 ? 4.987 5.102 -7.398 1.00 86.62 77 TYR A CA 1
ATOM 626 C C . TYR A 1 77 ? 3.453 5.073 -7.484 1.00 86.62 77 TYR A C 1
ATOM 628 O O . TYR A 1 77 ? 2.797 4.457 -6.642 1.00 86.62 77 TYR A O 1
ATOM 636 N N . GLY A 1 78 ? 2.881 5.634 -8.557 1.00 84.81 78 GLY A N 1
ATOM 637 C CA . GLY A 1 78 ? 1.443 5.563 -8.830 1.00 84.81 78 GLY A CA 1
ATOM 638 C C . GLY A 1 78 ? 0.935 4.131 -9.035 1.00 84.81 78 GLY A C 1
ATOM 639 O O . GLY A 1 78 ? -0.135 3.776 -8.540 1.00 84.81 78 GLY A O 1
ATOM 640 N N . ALA A 1 79 ? 1.718 3.273 -9.691 1.00 86.00 79 ALA A N 1
ATOM 641 C CA . ALA A 1 79 ? 1.376 1.869 -9.903 1.00 86.00 79 ALA A CA 1
ATOM 642 C C . ALA A 1 79 ? 1.328 1.070 -8.589 1.00 86.00 79 ALA A C 1
ATOM 644 O O . ALA A 1 79 ? 0.449 0.232 -8.401 1.00 86.00 79 ALA A O 1
ATOM 645 N N . ILE A 1 80 ? 2.252 1.329 -7.656 1.00 87.06 80 ILE A N 1
ATOM 646 C CA . ILE A 1 80 ? 2.213 0.706 -6.326 1.00 87.06 80 ILE A CA 1
ATOM 647 C C . ILE A 1 80 ? 1.031 1.237 -5.515 1.00 87.06 80 ILE A C 1
ATOM 649 O O . ILE A 1 80 ? 0.379 0.445 -4.841 1.00 87.06 80 ILE A O 1
ATOM 653 N N . GLY A 1 81 ? 0.719 2.534 -5.604 1.00 83.75 81 GLY A N 1
ATOM 654 C CA . GLY A 1 81 ? -0.433 3.126 -4.913 1.00 83.75 81 GLY A CA 1
ATOM 655 C C . GLY A 1 81 ? -1.753 2.521 -5.366 1.00 83.75 81 GLY A C 1
ATOM 656 O O . GLY A 1 81 ? -2.527 2.024 -4.552 1.00 83.75 81 GLY A O 1
ATOM 657 N N . THR A 1 82 ? -1.971 2.492 -6.679 1.00 81.06 82 THR A N 1
ATOM 658 C CA . THR A 1 82 ? -3.172 1.904 -7.286 1.00 81.06 82 THR A CA 1
ATOM 659 C C . THR A 1 82 ? -3.259 0.399 -7.041 1.00 81.06 82 THR A C 1
ATOM 661 O O . THR A 1 82 ? -4.313 -0.093 -6.645 1.00 81.06 82 THR A O 1
ATOM 664 N N . GLY A 1 83 ? -2.151 -0.334 -7.192 1.00 81.56 83 GLY A N 1
ATOM 665 C CA . GLY A 1 83 ? -2.103 -1.766 -6.903 1.00 81.56 83 GLY A CA 1
ATOM 666 C C . GLY A 1 83 ? -2.373 -2.089 -5.432 1.00 81.56 83 GLY A C 1
ATOM 667 O O . GLY A 1 83 ? -3.094 -3.036 -5.133 1.00 81.56 83 GLY A O 1
ATOM 668 N N . TRP A 1 84 ? -1.849 -1.295 -4.497 1.00 83.38 84 TRP A N 1
ATOM 669 C CA . TRP A 1 84 ? -2.151 -1.469 -3.076 1.00 83.38 84 TRP A CA 1
ATOM 670 C C . TRP A 1 84 ? -3.627 -1.190 -2.774 1.00 83.38 84 TRP A C 1
ATOM 672 O O . TRP A 1 84 ? -4.286 -2.054 -2.207 1.00 83.38 84 TRP A O 1
ATOM 682 N N . ALA A 1 85 ? -4.170 -0.057 -3.229 1.00 78.44 85 ALA A N 1
ATOM 683 C CA . ALA A 1 85 ? -5.573 0.293 -2.997 1.00 78.44 85 ALA A CA 1
ATOM 684 C C . ALA A 1 85 ? -6.535 -0.777 -3.540 1.00 78.44 85 ALA A C 1
ATOM 686 O O . ALA A 1 85 ? -7.505 -1.147 -2.885 1.00 78.44 85 ALA A O 1
ATOM 687 N N . ILE A 1 86 ? -6.240 -1.330 -4.718 1.00 71.94 86 ILE A N 1
ATOM 688 C CA . ILE A 1 86 ? -7.051 -2.398 -5.309 1.00 71.94 86 ILE A CA 1
ATOM 689 C C . ILE A 1 86 ? -6.900 -3.706 -4.539 1.00 71.94 86 ILE A C 1
ATOM 691 O O . ILE A 1 86 ? -7.885 -4.419 -4.392 1.00 71.94 86 ILE A O 1
A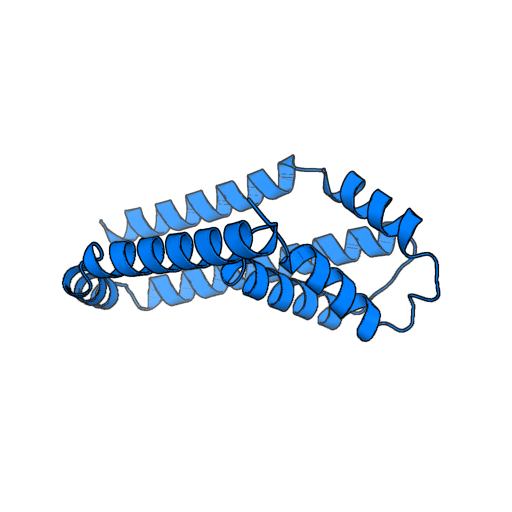TOM 695 N N . ASN A 1 87 ? -5.716 -4.024 -4.015 1.00 78.38 87 ASN A N 1
ATOM 696 C CA . ASN A 1 87 ? -5.537 -5.203 -3.165 1.00 78.38 87 ASN A CA 1
ATOM 697 C C . ASN A 1 87 ? -6.288 -5.106 -1.830 1.00 78.38 87 ASN A C 1
ATOM 699 O O . ASN A 1 87 ? -6.691 -6.140 -1.312 1.00 78.38 87 ASN A O 1
ATOM 703 N N . GLU A 1 88 ? -6.494 -3.903 -1.289 1.00 73.75 88 GLU A N 1
ATOM 704 C CA . GLU A 1 88 ? -7.337 -3.712 -0.099 1.00 73.75 88 GLU A CA 1
ATOM 705 C C . GLU A 1 88 ? -8.833 -3.834 -0.437 1.00 73.75 88 GLU A C 1
ATOM 707 O O . GLU A 1 88 ? -9.613 -4.372 0.343 1.00 73.75 88 GLU A O 1
ATOM 712 N N . LEU A 1 89 ? -9.244 -3.373 -1.624 1.00 67.62 89 LEU A N 1
ATOM 713 C CA . LEU A 1 89 ? -10.646 -3.409 -2.064 1.00 67.62 89 LEU A CA 1
ATOM 714 C C . LEU A 1 89 ? -11.071 -4.749 -2.674 1.00 67.62 89 LEU A C 1
ATOM 716 O O . LEU A 1 89 ? -12.264 -5.044 -2.744 1.00 67.62 89 LEU A O 1
ATOM 720 N N . THR A 1 90 ? -10.122 -5.545 -3.169 1.00 62.72 90 THR A N 1
ATOM 721 C CA . THR A 1 90 ? -10.409 -6.773 -3.911 1.00 62.72 90 THR A CA 1
ATOM 722 C C . THR A 1 90 ? -9.594 -7.957 -3.392 1.00 62.72 90 THR A C 1
ATOM 724 O O . THR A 1 90 ? -8.373 -7.864 -3.244 1.00 62.72 90 THR A O 1
ATOM 727 N N . PRO A 1 91 ? -10.232 -9.116 -3.153 1.00 54.91 91 PRO A N 1
ATOM 728 C CA . PRO A 1 91 ? -9.506 -10.331 -2.817 1.00 54.91 91 PRO A CA 1
ATOM 729 C C . PRO A 1 91 ? -8.701 -10.848 -4.025 1.00 54.91 91 PRO A C 1
ATOM 731 O O . PRO A 1 91 ? -8.986 -10.523 -5.176 1.00 54.91 91 PRO A O 1
ATOM 734 N N . ALA A 1 92 ? -7.722 -11.719 -3.754 1.00 60.09 92 ALA A N 1
ATOM 735 C CA . ALA A 1 92 ? -6.924 -12.463 -4.745 1.00 60.09 92 ALA A CA 1
ATOM 736 C C . ALA A 1 92 ? -5.765 -11.722 -5.453 1.00 60.09 92 ALA A C 1
ATOM 738 O O . ALA A 1 92 ? -5.375 -12.109 -6.553 1.00 60.09 92 ALA A O 1
ATOM 739 N N . LYS A 1 93 ? -5.135 -10.727 -4.808 1.00 69.75 93 LYS A N 1
ATOM 740 C CA . LYS A 1 93 ? -3.909 -10.059 -5.310 1.00 69.75 93 LYS A CA 1
ATOM 741 C C . LYS A 1 93 ? -4.063 -9.391 -6.693 1.00 69.75 93 LYS A C 1
ATOM 743 O O . LYS A 1 93 ? -3.080 -9.212 -7.414 1.00 69.75 93 LYS A O 1
ATOM 748 N N . LEU A 1 94 ? -5.282 -8.998 -7.072 1.00 72.00 94 LEU A N 1
ATOM 749 C CA . LEU A 1 94 ? -5.567 -8.348 -8.361 1.00 72.00 94 LEU A CA 1
ATOM 750 C C . LEU A 1 94 ? -4.797 -7.035 -8.556 1.00 72.00 94 LEU A C 1
ATOM 752 O O . LEU A 1 94 ? -4.492 -6.648 -9.683 1.00 72.00 94 LEU A O 1
ATOM 756 N N . GLY A 1 95 ? -4.411 -6.380 -7.469 1.00 73.12 95 GLY A N 1
ATOM 757 C CA . GLY A 1 95 ? -3.581 -5.188 -7.484 1.00 73.12 95 GLY A CA 1
ATOM 758 C C . GLY A 1 95 ? -2.204 -5.385 -8.116 1.00 73.12 95 GLY A C 1
ATOM 759 O O . GLY A 1 95 ? -1.661 -4.434 -8.673 1.00 73.12 95 GLY A O 1
ATOM 760 N N . ASP A 1 96 ? -1.647 -6.602 -8.124 1.00 77.06 96 ASP A N 1
ATOM 761 C CA . ASP A 1 96 ? -0.399 -6.866 -8.853 1.00 77.06 96 ASP A CA 1
ATOM 762 C C . ASP A 1 96 ? -0.597 -6.815 -10.372 1.00 77.06 96 ASP A C 1
ATOM 764 O O . ASP A 1 96 ? 0.271 -6.304 -11.082 1.00 77.06 96 ASP A O 1
ATOM 768 N N . ILE A 1 97 ? -1.754 -7.269 -10.861 1.00 76.69 97 ILE A N 1
ATOM 769 C CA . ILE A 1 97 ? -2.124 -7.193 -12.279 1.00 76.69 97 ILE A CA 1
ATOM 770 C C . ILE A 1 97 ? -2.353 -5.733 -12.667 1.00 76.69 97 ILE A C 1
ATOM 772 O O . ILE A 1 97 ? -1.794 -5.262 -13.656 1.00 76.69 97 ILE A O 1
ATOM 776 N N . VAL A 1 98 ? -3.114 -4.991 -11.856 1.00 77.44 98 VAL A N 1
ATOM 777 C CA . VAL A 1 98 ? -3.419 -3.585 -12.152 1.00 77.44 98 VAL A CA 1
ATOM 778 C C . VAL A 1 98 ? -2.168 -2.716 -12.113 1.00 77.44 98 VAL A C 1
ATOM 780 O O . VAL A 1 98 ? -2.002 -1.859 -12.972 1.00 77.44 98 VAL A O 1
ATOM 783 N N . LYS A 1 99 ? -1.237 -2.976 -11.191 1.00 83.62 99 LYS A N 1
ATOM 784 C CA . LYS A 1 99 ? 0.072 -2.312 -11.162 1.00 83.62 99 LYS A CA 1
ATOM 785 C C . LYS A 1 99 ? 0.827 -2.484 -12.484 1.00 83.62 99 LYS A C 1
ATOM 787 O O . LYS A 1 99 ? 1.366 -1.512 -13.005 1.00 83.62 99 LYS A O 1
ATOM 792 N N . MET A 1 100 ? 0.865 -3.698 -13.035 1.00 79.62 100 MET A N 1
ATOM 793 C CA . MET A 1 100 ? 1.550 -3.956 -14.308 1.00 79.62 100 MET A CA 1
ATOM 794 C C . MET A 1 100 ? 0.828 -3.304 -15.486 1.00 79.62 100 MET A C 1
ATOM 796 O O . MET A 1 100 ? 1.473 -2.711 -16.348 1.00 79.62 100 MET A O 1
ATOM 800 N N . GLU A 1 101 ? -0.503 -3.352 -15.492 1.00 77.50 101 GLU A N 1
ATOM 801 C CA . GLU A 1 101 ? -1.321 -2.710 -16.519 1.00 77.50 101 GLU A CA 1
ATOM 802 C C . GLU A 1 101 ? -1.190 -1.180 -16.487 1.00 77.50 101 GLU A C 1
ATOM 804 O O . GLU A 1 101 ? -1.044 -0.546 -17.529 1.00 77.50 101 GLU A O 1
ATOM 809 N N . TYR A 1 102 ? -1.146 -0.582 -15.296 1.00 80.56 102 TYR A N 1
ATOM 810 C CA . TYR A 1 102 ? -0.941 0.853 -15.112 1.00 80.56 102 TYR A CA 1
ATOM 811 C C . TYR A 1 102 ? 0.411 1.307 -15.673 1.00 80.56 102 TYR A C 1
ATOM 813 O O . TYR A 1 102 ? 0.488 2.313 -16.378 1.00 80.56 102 TYR A O 1
ATOM 821 N N . ILE A 1 103 ? 1.481 0.547 -15.405 1.00 81.38 103 ILE A N 1
ATOM 822 C CA . ILE A 1 103 ? 2.812 0.830 -15.961 1.00 81.38 103 ILE A CA 1
ATOM 823 C C . ILE A 1 103 ? 2.788 0.674 -17.486 1.00 81.38 103 ILE A C 1
ATOM 825 O O . ILE A 1 103 ? 3.303 1.541 -18.184 1.00 81.38 103 ILE A O 1
ATOM 829 N N . ARG A 1 104 ? 2.140 -0.377 -18.008 1.00 79.06 104 ARG A N 1
ATOM 830 C CA . ARG A 1 104 ? 1.999 -0.618 -19.452 1.00 79.06 104 ARG A CA 1
ATOM 831 C C . ARG A 1 104 ? 1.303 0.533 -20.178 1.00 79.06 104 ARG A C 1
ATOM 833 O O . ARG A 1 104 ? 1.711 0.888 -21.275 1.00 79.06 104 ARG A O 1
ATOM 840 N N . GLN A 1 105 ? 0.252 1.101 -19.590 1.00 79.38 105 GLN A N 1
ATOM 841 C CA . GLN A 1 105 ? -0.510 2.191 -20.208 1.00 79.38 105 GLN A CA 1
ATOM 842 C C . GLN A 1 105 ? 0.236 3.529 -20.187 1.00 79.38 105 GLN A C 1
ATOM 844 O O . GLN A 1 105 ? 0.059 4.351 -21.083 1.00 79.38 105 GLN A O 1
ATOM 849 N N . LYS A 1 106 ? 1.040 3.769 -19.148 1.00 79.69 106 LYS A N 1
ATOM 850 C CA . LYS A 1 106 ? 1.747 5.040 -18.930 1.00 79.69 106 LYS A CA 1
ATOM 851 C C . LYS A 1 106 ? 3.126 5.085 -19.586 1.00 79.69 106 LYS A C 1
ATOM 853 O O . LYS A 1 106 ? 3.602 6.169 -19.900 1.00 79.69 106 LYS A O 1
ATOM 858 N N . GLU A 1 107 ? 3.757 3.934 -19.792 1.00 73.62 107 GLU A N 1
ATOM 859 C CA . GLU A 1 107 ? 5.078 3.814 -20.406 1.00 73.62 107 GLU A CA 1
ATOM 860 C C . GLU A 1 107 ? 4.933 3.122 -21.767 1.00 73.62 107 GLU A C 1
ATOM 862 O O . GLU A 1 107 ? 4.621 1.934 -21.846 1.00 73.62 107 GLU A O 1
ATOM 867 N N . SER A 1 108 ? 5.220 3.840 -22.855 1.00 59.19 108 SER A N 1
ATOM 868 C CA . SER A 1 108 ? 5.164 3.338 -24.243 1.00 59.19 108 SER A CA 1
ATOM 869 C C . SER A 1 108 ? 6.196 2.244 -24.568 1.00 59.19 108 SER A C 1
ATOM 871 O O . SER A 1 108 ? 6.290 1.789 -25.704 1.00 59.19 108 SER A O 1
ATOM 873 N N . VAL A 1 109 ? 6.966 1.797 -23.572 1.00 54.25 109 VAL A N 1
ATOM 874 C CA . VAL A 1 109 ? 8.087 0.855 -23.696 1.00 54.25 109 VAL A CA 1
ATOM 875 C C . VAL A 1 109 ? 7.615 -0.607 -23.834 1.00 54.25 109 VAL A C 1
ATOM 877 O O . VAL A 1 109 ? 8.403 -1.495 -24.151 1.00 54.25 109 VAL A O 1
ATOM 880 N N . PHE A 1 110 ? 6.322 -0.892 -23.640 1.00 56.06 110 PHE A N 1
ATOM 881 C CA . PHE A 1 110 ? 5.754 -2.24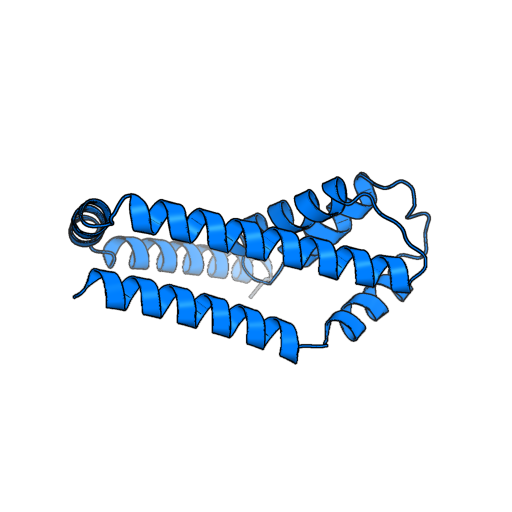5 -23.717 1.00 56.06 110 PHE A CA 1
ATOM 882 C C . PHE A 1 110 ? 5.211 -2.610 -25.110 1.00 56.06 110 PHE A C 1
ATOM 884 O O . PHE A 1 110 ? 4.077 -3.069 -25.256 1.00 56.06 110 PHE A O 1
ATOM 891 N N . THR A 1 111 ? 6.023 -2.477 -26.157 1.00 47.12 111 THR A N 1
ATOM 892 C CA . THR A 1 111 ? 5.759 -3.165 -27.431 1.00 47.12 111 THR A CA 1
ATOM 893 C C . THR A 1 111 ? 6.110 -4.651 -27.301 1.00 47.12 111 THR A C 1
ATOM 895 O O . THR A 1 111 ? 7.262 -5.044 -27.424 1.00 47.12 111 THR A O 1
ATOM 898 N N . ILE A 1 112 ? 5.084 -5.462 -27.017 1.00 46.00 112 ILE A N 1
ATOM 899 C CA . ILE A 1 112 ? 4.947 -6.887 -27.380 1.00 46.00 112 ILE A CA 1
ATOM 900 C C . ILE A 1 112 ? 6.154 -7.788 -27.024 1.00 46.00 112 ILE A C 1
ATOM 902 O O . ILE A 1 112 ? 6.770 -8.390 -27.890 1.00 46.00 112 ILE A O 1
ATOM 906 N N . ASP A 1 113 ? 6.445 -7.962 -25.732 1.00 49.38 113 ASP A N 1
ATOM 907 C CA . ASP A 1 113 ? 7.117 -9.184 -25.227 1.00 49.38 113 ASP A CA 1
ATOM 908 C C . ASP A 1 113 ? 6.639 -9.531 -23.797 1.00 49.38 113 ASP A C 1
ATOM 910 O O . ASP A 1 113 ? 7.383 -9.819 -22.854 1.00 49.38 113 ASP A O 1
ATOM 914 N N . ILE A 1 114 ? 5.326 -9.366 -23.613 1.00 52.50 114 ILE A N 1
ATOM 915 C CA . ILE A 1 114 ? 4.647 -9.218 -22.318 1.00 52.50 114 ILE A CA 1
ATOM 916 C C . ILE A 1 114 ? 4.547 -10.560 -21.564 1.00 52.50 114 ILE A C 1
ATOM 918 O O . ILE A 1 114 ? 4.588 -10.575 -20.338 1.00 52.50 114 ILE A O 1
ATOM 922 N N . ASN A 1 115 ? 4.496 -11.700 -22.261 1.00 44.09 115 ASN A N 1
ATOM 923 C CA . ASN A 1 115 ? 4.306 -13.008 -21.615 1.00 44.09 115 ASN A CA 1
ATOM 924 C C . ASN A 1 115 ? 5.592 -13.602 -21.007 1.00 44.09 115 ASN A C 1
ATOM 926 O O . ASN A 1 115 ? 5.540 -14.228 -19.945 1.00 44.09 115 ASN A O 1
ATOM 930 N N . LEU A 1 116 ? 6.760 -13.391 -21.623 1.00 46.84 116 LEU A N 1
ATOM 931 C CA . LEU A 1 116 ? 8.018 -13.991 -21.152 1.00 46.84 116 LEU A CA 1
ATOM 932 C C . LEU A 1 116 ? 8.713 -13.159 -20.062 1.00 46.84 116 LEU A C 1
ATOM 934 O O . LEU A 1 116 ? 9.210 -13.723 -19.083 1.00 46.84 116 LEU A O 1
ATOM 938 N N . LYS A 1 117 ? 8.708 -11.820 -20.166 1.00 51.00 117 LYS A N 1
ATOM 939 C CA . LYS A 1 117 ? 9.352 -10.953 -19.158 1.00 51.00 117 LYS A CA 1
ATOM 940 C C . LYS A 1 117 ? 8.556 -10.836 -17.855 1.00 51.00 117 LYS A C 1
ATOM 942 O O . LYS A 1 117 ? 9.170 -10.852 -16.791 1.00 51.00 117 LYS A O 1
ATOM 947 N N . ILE A 1 118 ? 7.220 -10.781 -17.897 1.00 52.31 118 ILE A N 1
ATOM 948 C CA . ILE A 1 118 ? 6.389 -10.678 -16.679 1.00 52.31 118 ILE A CA 1
ATOM 949 C C . ILE A 1 118 ? 6.520 -11.932 -15.809 1.00 52.31 118 ILE A C 1
ATOM 951 O O . ILE A 1 118 ? 6.646 -11.821 -14.589 1.00 52.31 118 ILE A O 1
ATOM 955 N N . THR A 1 119 ? 6.599 -13.114 -16.425 1.00 45.78 119 THR A N 1
ATOM 956 C CA . THR A 1 119 ? 6.810 -14.385 -15.714 1.00 45.78 119 THR A CA 1
ATOM 957 C C . THR A 1 119 ? 8.169 -14.412 -14.999 1.00 45.78 119 THR A C 1
ATOM 959 O O . THR A 1 119 ? 8.270 -14.870 -13.860 1.00 45.78 119 THR A O 1
ATOM 962 N N . ARG A 1 120 ? 9.214 -13.822 -15.604 1.00 45.12 120 ARG A N 1
ATOM 963 C CA . ARG A 1 120 ? 10.540 -13.681 -14.977 1.00 45.12 120 ARG A CA 1
ATOM 964 C C . ARG A 1 120 ? 10.541 -12.662 -13.825 1.00 45.12 120 ARG A C 1
ATOM 966 O O . ARG A 1 120 ? 11.193 -12.905 -12.814 1.00 45.12 120 ARG A O 1
ATOM 973 N N . ILE A 1 121 ? 9.770 -11.573 -13.920 1.00 53.47 121 ILE A N 1
ATOM 974 C CA . ILE A 1 121 ? 9.586 -10.601 -12.822 1.00 53.47 121 ILE A CA 1
ATOM 975 C C . ILE A 1 121 ? 8.822 -11.239 -11.655 1.00 53.47 121 ILE A C 1
ATOM 977 O O . ILE A 1 121 ? 9.218 -11.051 -10.506 1.00 53.47 121 ILE A O 1
ATOM 981 N N . TYR A 1 122 ? 7.783 -12.039 -11.921 1.00 48.72 122 TYR A N 1
ATOM 982 C CA . TYR A 1 122 ? 7.077 -12.808 -10.887 1.00 48.72 122 TYR A CA 1
ATOM 983 C C . TYR A 1 122 ? 8.030 -13.740 -10.122 1.00 48.72 122 TYR A C 1
ATOM 985 O O . TYR A 1 122 ? 7.953 -13.826 -8.899 1.00 48.72 122 TYR A O 1
ATOM 993 N N . PHE A 1 123 ? 8.977 -14.367 -10.828 1.00 41.06 123 PHE A N 1
ATOM 994 C CA . PHE A 1 123 ? 9.972 -15.268 -10.243 1.00 41.06 123 PHE A CA 1
ATOM 995 C C . PHE A 1 123 ? 11.082 -14.525 -9.473 1.00 41.06 123 PHE A C 1
ATOM 997 O O . PHE A 1 123 ? 11.459 -14.925 -8.375 1.00 41.06 123 PHE A O 1
ATOM 1004 N N . GLN A 1 124 ? 11.577 -13.396 -9.991 1.00 45.28 124 GLN A N 1
ATOM 1005 C CA . GLN A 1 124 ? 12.685 -12.639 -9.384 1.00 45.28 124 GLN A CA 1
ATOM 1006 C C . GLN A 1 124 ? 12.236 -11.720 -8.229 1.00 45.28 124 GLN A C 1
ATOM 1008 O O . GLN A 1 124 ? 13.008 -11.423 -7.317 1.00 45.28 124 GLN A O 1
ATOM 1013 N N . THR A 1 125 ? 10.953 -11.341 -8.197 1.00 47.84 125 THR A N 1
ATOM 1014 C CA . THR A 1 125 ? 10.307 -10.714 -7.024 1.00 47.84 125 THR A CA 1
ATOM 1015 C C . THR A 1 125 ? 10.103 -11.726 -5.880 1.00 47.84 125 THR A C 1
ATOM 1017 O O . THR A 1 125 ? 9.765 -11.335 -4.763 1.00 47.84 125 THR A O 1
ATOM 1020 N N . GLY A 1 126 ? 10.405 -13.009 -6.122 1.00 41.00 126 GLY A N 1
ATOM 1021 C CA . GLY A 1 126 ? 10.468 -14.096 -5.146 1.00 41.00 126 GLY A CA 1
ATOM 1022 C C . GLY A 1 126 ? 11.627 -14.018 -4.145 1.00 41.00 126 GLY A C 1
ATOM 1023 O O . GLY A 1 126 ? 11.805 -14.953 -3.369 1.00 41.00 126 GLY A O 1
ATOM 1024 N N . ASN A 1 127 ? 12.386 -12.914 -4.075 1.00 47.47 127 ASN A N 1
ATOM 1025 C CA . ASN A 1 127 ? 13.236 -12.648 -2.909 1.00 47.47 127 ASN A CA 1
ATOM 1026 C C . ASN A 1 127 ? 12.366 -12.143 -1.743 1.00 47.47 127 ASN A C 1
ATOM 1028 O O . ASN A 1 127 ? 12.296 -10.959 -1.393 1.00 47.47 127 ASN A O 1
ATOM 1032 N N . HIS A 1 128 ? 11.633 -13.109 -1.195 1.00 50.81 128 HIS A N 1
ATOM 1033 C CA . HIS A 1 128 ? 10.640 -12.995 -0.141 1.00 50.81 128 HIS A CA 1
ATOM 1034 C C . HIS A 1 128 ? 11.230 -12.474 1.180 1.00 50.81 128 HIS A C 1
ATOM 1036 O O . HIS A 1 128 ? 10.528 -11.792 1.922 1.00 50.81 128 HIS A O 1
ATOM 1042 N N . LEU A 1 129 ? 12.522 -12.695 1.442 1.00 46.06 129 LEU A N 1
ATOM 1043 C CA . LEU A 1 129 ? 13.142 -12.416 2.741 1.00 46.06 129 LEU A CA 1
ATOM 1044 C C . LEU A 1 129 ? 13.115 -10.928 3.129 1.00 46.06 129 LEU A C 1
ATOM 1046 O O . LEU A 1 129 ? 12.692 -10.590 4.226 1.00 46.06 129 LEU A O 1
ATOM 105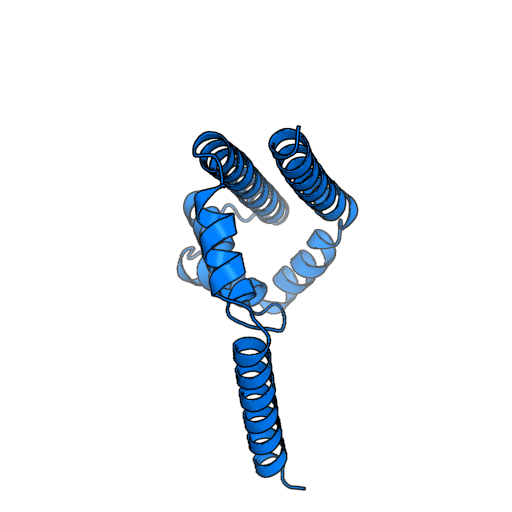0 N N . LEU A 1 130 ? 13.494 -10.025 2.217 1.00 49.25 130 LEU A N 1
ATOM 1051 C CA . LEU A 1 130 ? 13.557 -8.585 2.511 1.00 49.25 130 LEU A CA 1
ATOM 1052 C C . LEU A 1 130 ? 12.159 -7.963 2.641 1.00 49.25 130 LEU A C 1
ATOM 1054 O O . LEU A 1 130 ? 11.945 -7.030 3.408 1.00 49.25 130 LEU A O 1
ATOM 1058 N N . THR A 1 131 ? 11.193 -8.483 1.881 1.00 51.97 131 THR A N 1
ATOM 1059 C CA . THR A 1 131 ? 9.808 -7.997 1.894 1.00 51.97 131 THR A CA 1
ATOM 1060 C C . THR A 1 131 ? 9.092 -8.443 3.166 1.00 51.97 131 THR A C 1
ATOM 1062 O O . THR A 1 131 ? 8.399 -7.634 3.778 1.00 51.97 131 THR A O 1
ATOM 1065 N N . TYR A 1 132 ? 9.322 -9.687 3.605 1.00 52.16 132 TYR A N 1
ATOM 1066 C CA . TYR A 1 132 ? 8.880 -10.151 4.918 1.00 52.16 132 TYR A CA 1
ATOM 1067 C C . TYR A 1 132 ? 9.600 -9.403 6.036 1.00 52.16 132 TYR A C 1
ATOM 1069 O O . TYR A 1 132 ? 8.936 -8.953 6.954 1.00 52.16 132 TYR A O 1
ATOM 1077 N N . PHE A 1 133 ? 10.909 -9.164 5.929 1.00 50.78 133 PHE A N 1
ATOM 1078 C CA . PHE A 1 133 ? 11.666 -8.421 6.937 1.00 50.78 133 PHE A CA 1
ATOM 1079 C C . PHE A 1 133 ? 11.159 -6.983 7.115 1.00 50.78 133 PHE A C 1
ATOM 1081 O O . PHE A 1 133 ? 10.897 -6.567 8.236 1.00 50.78 133 PHE A O 1
ATOM 1088 N N . LEU A 1 134 ? 10.927 -6.243 6.023 1.00 52.12 134 LEU A N 1
ATOM 1089 C CA . LEU A 1 134 ? 10.366 -4.885 6.072 1.00 52.12 134 LEU A CA 1
ATOM 1090 C C . LEU A 1 134 ? 8.898 -4.863 6.518 1.00 52.12 134 LEU A C 1
ATOM 1092 O O . LEU A 1 134 ? 8.481 -3.928 7.195 1.00 52.12 134 LEU A O 1
ATOM 1096 N N . SER A 1 135 ? 8.114 -5.886 6.166 1.00 52.84 135 SER A N 1
ATOM 1097 C CA . SER A 1 135 ? 6.740 -6.030 6.661 1.00 52.84 135 SER A CA 1
ATOM 1098 C C . SER A 1 135 ? 6.715 -6.333 8.159 1.00 52.84 135 SER A C 1
ATOM 1100 O O . SER A 1 135 ? 5.923 -5.739 8.877 1.00 52.84 135 SER A O 1
ATOM 1102 N N . ILE A 1 136 ? 7.606 -7.206 8.636 1.00 65.38 136 ILE A N 1
ATOM 1103 C CA . ILE A 1 136 ? 7.781 -7.536 10.053 1.00 65.38 136 ILE A CA 1
ATOM 1104 C C . ILE A 1 136 ? 8.260 -6.299 10.815 1.00 65.38 136 ILE A C 1
ATOM 1106 O O . ILE A 1 136 ? 7.696 -5.993 11.854 1.00 65.38 136 ILE A O 1
ATOM 1110 N N . LEU A 1 137 ? 9.210 -5.527 10.278 1.00 61.53 137 LEU A N 1
ATOM 1111 C CA . LEU A 1 137 ? 9.637 -4.246 10.855 1.00 61.53 137 LEU A CA 1
ATOM 1112 C C . LEU A 1 137 ? 8.499 -3.223 10.921 1.00 61.53 137 LEU A C 1
ATOM 1114 O O . LEU A 1 137 ? 8.359 -2.547 11.933 1.00 61.53 137 LEU A O 1
ATOM 1118 N N . GLY A 1 138 ? 7.658 -3.137 9.886 1.00 57.62 138 GLY A N 1
ATOM 1119 C CA . GLY A 1 138 ? 6.461 -2.291 9.896 1.00 57.62 138 GLY A CA 1
ATOM 1120 C C . GLY A 1 138 ? 5.430 -2.731 10.940 1.00 57.62 138 GLY A C 1
ATOM 1121 O O . GLY A 1 138 ? 4.864 -1.893 11.642 1.00 57.62 138 GLY A O 1
ATOM 1122 N N . CYS A 1 139 ? 5.227 -4.042 11.103 1.00 59.19 139 CYS A N 1
ATOM 1123 C CA . CYS A 1 139 ? 4.372 -4.600 12.150 1.00 59.19 139 CYS A CA 1
ATOM 1124 C C . CYS A 1 139 ?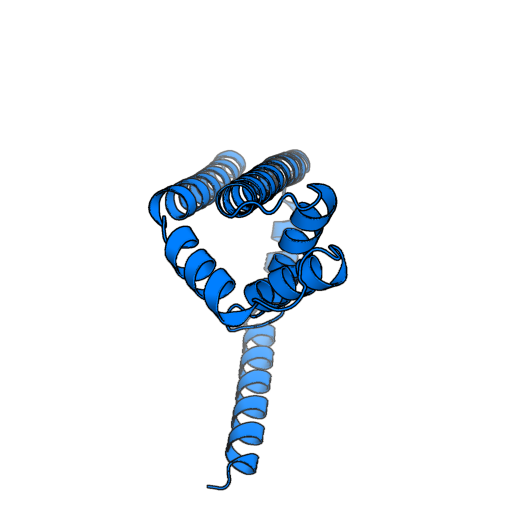 4.955 -4.363 13.551 1.00 59.19 139 CYS A C 1
ATOM 1126 O O . CYS A 1 139 ? 4.222 -3.935 14.433 1.00 59.19 139 CYS A O 1
ATOM 1128 N N . ILE A 1 140 ? 6.263 -4.561 13.750 1.00 68.62 140 ILE A N 1
ATOM 1129 C CA . ILE A 1 140 ? 6.959 -4.294 15.019 1.00 68.62 140 ILE A CA 1
ATOM 1130 C C . ILE A 1 140 ? 6.893 -2.804 15.360 1.00 68.62 140 ILE A C 1
ATOM 1132 O O . ILE A 1 140 ? 6.604 -2.466 16.500 1.00 68.62 140 ILE A O 1
ATOM 1136 N N . ALA A 1 141 ? 7.084 -1.911 14.385 1.00 60.00 141 ALA A N 1
ATOM 1137 C CA . ALA A 1 141 ? 6.941 -0.471 14.588 1.00 60.00 141 ALA A CA 1
ATOM 1138 C C . ALA A 1 141 ? 5.501 -0.089 14.964 1.00 60.00 141 ALA A C 1
ATOM 1140 O O . ALA A 1 141 ? 5.295 0.719 15.863 1.00 60.00 141 ALA A O 1
ATOM 1141 N N . SER A 1 142 ? 4.502 -0.715 14.335 1.00 54.78 142 SER A N 1
ATOM 1142 C CA . SER A 1 142 ? 3.089 -0.494 14.670 1.00 54.78 142 SER A CA 1
ATOM 1143 C C . SER A 1 142 ? 2.752 -1.003 16.078 1.00 54.78 142 SER A C 1
ATOM 1145 O O . SER A 1 142 ? 2.103 -0.296 16.840 1.00 54.78 142 SER A O 1
ATOM 1147 N N . ILE A 1 143 ? 3.249 -2.185 16.461 1.00 69.62 143 ILE A N 1
ATOM 1148 C CA . ILE A 1 143 ? 3.097 -2.747 17.814 1.00 69.62 143 ILE A CA 1
ATOM 1149 C C . ILE A 1 143 ? 3.821 -1.878 18.851 1.00 69.62 143 ILE A C 1
ATOM 1151 O O . ILE A 1 143 ? 3.273 -1.630 19.919 1.00 69.62 143 ILE A O 1
ATOM 1155 N N . ALA A 1 144 ? 5.017 -1.374 18.538 1.00 60.88 144 ALA A N 1
ATOM 1156 C CA . ALA A 1 144 ? 5.773 -0.483 19.414 1.00 60.88 144 ALA A CA 1
ATOM 1157 C C . ALA A 1 144 ? 5.053 0.855 19.630 1.00 60.88 144 ALA A C 1
ATOM 1159 O O . ALA A 1 144 ? 5.033 1.351 20.749 1.00 60.88 144 ALA A O 1
ATOM 1160 N N . ILE A 1 145 ? 4.412 1.409 18.595 1.00 59.69 145 ILE A N 1
ATOM 1161 C CA . ILE A 1 145 ? 3.581 2.616 18.712 1.00 59.69 145 ILE A CA 1
ATOM 1162 C C . ILE A 1 145 ? 2.339 2.343 19.570 1.00 59.69 145 ILE A C 1
ATOM 1164 O O . ILE A 1 145 ? 2.018 3.151 20.435 1.00 59.69 145 ILE A O 1
ATOM 1168 N N . ILE A 1 146 ? 1.668 1.203 19.374 1.00 60.62 146 ILE A N 1
ATOM 1169 C CA . ILE A 1 146 ? 0.506 0.805 20.187 1.00 60.62 146 ILE A CA 1
ATOM 1170 C C . ILE A 1 146 ? 0.906 0.624 21.659 1.00 60.62 146 ILE A C 1
ATOM 1172 O O . ILE A 1 146 ? 0.216 1.131 22.535 1.00 60.62 146 ILE A O 1
ATOM 1176 N N . LEU A 1 147 ? 2.036 -0.037 21.937 1.00 54.91 147 LEU A N 1
ATOM 1177 C CA . LEU A 1 147 ? 2.565 -0.214 23.296 1.00 54.91 147 LEU A CA 1
ATOM 1178 C C . LEU A 1 147 ? 2.999 1.111 23.935 1.00 54.91 147 LEU A C 1
ATOM 1180 O O . LEU A 1 147 ? 2.770 1.312 25.121 1.00 54.91 147 LEU A O 1
ATOM 1184 N N . PHE A 1 148 ? 3.595 2.021 23.159 1.00 52.44 148 PHE A N 1
ATOM 1185 C CA . PHE A 1 148 ? 4.011 3.342 23.638 1.00 52.44 148 PHE A CA 1
ATOM 1186 C C . PHE A 1 148 ? 2.826 4.276 23.919 1.00 52.44 148 PHE A C 1
ATOM 1188 O O . PHE A 1 148 ? 2.950 5.180 24.729 1.00 52.44 148 PHE A O 1
ATOM 1195 N N . LEU A 1 149 ? 1.679 4.064 23.268 1.00 45.78 149 LEU A N 1
ATOM 1196 C CA . LEU A 1 149 ? 0.435 4.799 23.532 1.00 45.78 149 LEU A CA 1
ATOM 1197 C C . LEU A 1 149 ? -0.367 4.241 24.718 1.00 45.78 149 LEU A C 1
ATOM 1199 O O . LEU A 1 149 ? -1.360 4.849 25.108 1.00 45.78 149 LEU A O 1
ATOM 1203 N N . TRP A 1 150 ? 0.029 3.083 25.254 1.00 39.78 150 TRP A N 1
ATOM 1204 C CA . TRP A 1 150 ? -0.632 2.416 26.381 1.00 39.78 150 TRP A CA 1
ATOM 1205 C C . TRP A 1 150 ? 0.135 2.550 27.711 1.00 39.78 150 TRP A C 1
ATOM 1207 O O . TRP A 1 150 ? -0.375 2.126 28.747 1.00 39.78 150 TRP A O 1
ATOM 1217 N N . ILE A 1 151 ? 1.339 3.137 27.677 1.00 43.62 151 ILE A N 1
ATOM 1218 C CA . ILE A 1 151 ? 2.103 3.646 28.833 1.00 43.62 151 ILE A CA 1
ATOM 1219 C C . ILE A 1 151 ? 1.790 5.132 28.998 1.00 43.62 151 ILE A C 1
ATOM 1221 O O . ILE A 1 151 ? 1.603 5.557 30.159 1.00 43.62 151 ILE A O 1
#